Protein AF-X1GCJ0-F1 (afdb_monomer_lite)

Secondary structure (DSSP, 8-state):
-EEEE----SSS-EEEEEEEEEETTEEEEEEEEEEE---SEEEEEEE--SEEETTPPEEEEEEEEE-SSS-B--EEEETTEEE--S-SSB-SEEEEEEEEE-----TT--EEEEEEEEEE-TTS-EEEEEEEEEEEE--HHHIIIIIIHHHHHHHHHHHHHHHHHHHHHHTT-

Organism: NCBI:txid412755

Structure (mmCIF, N/CA/C/O backbone):
data_AF-X1GCJ0-F1
#
_entry.id   AF-X1GCJ0-F1
#
loop_
_atom_site.group_PDB
_atom_site.id
_atom_site.type_symbol
_atom_site.label_atom_id
_atom_site.label_alt_id
_atom_site.label_comp_id
_atom_site.label_asym_id
_atom_site.label_entity_id
_atom_site.label_seq_id
_atom_site.pdbx_PDB_ins_code
_atom_site.Cartn_x
_atom_site.Cartn_y
_atom_site.Cartn_z
_atom_site.occupancy
_atom_site.B_iso_or_equiv
_atom_site.auth_seq_id
_atom_site.auth_comp_id
_atom_site.auth_asym_id
_atom_site.auth_atom_id
_atom_site.pdbx_PDB_model_num
ATOM 1 N N . ALA A 1 1 ? -29.042 -5.110 43.322 1.00 52.12 1 ALA A N 1
ATOM 2 C CA . ALA A 1 1 ? -27.714 -5.643 42.964 1.00 52.12 1 ALA A CA 1
ATOM 3 C C . ALA A 1 1 ? -26.893 -4.489 42.422 1.00 52.12 1 ALA A C 1
ATOM 5 O O . ALA A 1 1 ? -27.455 -3.685 41.688 1.00 52.12 1 ALA A O 1
ATOM 6 N N . TYR A 1 2 ? -25.632 -4.360 42.818 1.00 52.69 2 TYR A N 1
ATOM 7 C CA . TYR A 1 2 ? -24.744 -3.319 42.302 1.00 52.69 2 TYR A CA 1
ATOM 8 C C . TYR A 1 2 ? -23.458 -3.969 41.792 1.00 52.69 2 TYR A C 1
ATOM 10 O O . TYR A 1 2 ? -22.991 -4.965 42.347 1.00 52.69 2 TYR A O 1
ATOM 18 N N . PHE A 1 3 ? -22.922 -3.426 40.703 1.00 50.19 3 PHE A N 1
ATOM 19 C CA . PHE A 1 3 ? -21.680 -3.886 40.093 1.00 50.19 3 PHE A CA 1
ATOM 20 C C . PHE A 1 3 ? -20.542 -2.997 40.586 1.00 50.19 3 PHE A C 1
ATOM 22 O O . PHE A 1 3 ? -20.659 -1.774 40.544 1.00 50.19 3 PHE A O 1
ATOM 29 N N . ILE A 1 4 ? -19.460 -3.605 41.070 1.00 54.47 4 ILE A N 1
ATOM 30 C CA . ILE A 1 4 ? -18.221 -2.886 41.376 1.00 54.47 4 ILE A CA 1
ATOM 31 C C . ILE A 1 4 ? -17.241 -3.203 40.250 1.00 54.47 4 ILE A C 1
ATOM 33 O O . ILE A 1 4 ? -16.873 -4.363 40.052 1.00 54.47 4 ILE A O 1
ATOM 37 N N . LEU A 1 5 ? -16.846 -2.165 39.515 1.00 48.81 5 LEU A N 1
ATOM 38 C CA . LEU A 1 5 ? -15.815 -2.234 38.487 1.00 48.81 5 LEU A CA 1
ATOM 39 C C . LEU A 1 5 ? -14.470 -1.927 39.147 1.00 48.81 5 LEU A C 1
ATOM 41 O O . LEU A 1 5 ? -14.244 -0.800 39.581 1.00 48.81 5 LEU A O 1
ATOM 45 N N . ASN A 1 6 ? -13.593 -2.925 39.231 1.00 51.31 6 ASN A N 1
ATOM 46 C CA . ASN A 1 6 ? -12.203 -2.706 39.612 1.00 51.31 6 ASN A CA 1
ATOM 47 C C . ASN A 1 6 ? -11.365 -2.674 38.334 1.00 51.31 6 ASN A C 1
ATOM 49 O O . ASN A 1 6 ? -11.149 -3.704 37.701 1.00 51.31 6 ASN A O 1
ATOM 53 N N . TYR A 1 7 ? -10.917 -1.479 37.953 1.00 48.81 7 TYR A N 1
ATOM 54 C CA . TYR A 1 7 ? -9.927 -1.295 36.896 1.00 48.81 7 TYR A CA 1
ATOM 55 C C . TYR A 1 7 ? -8.562 -1.717 37.432 1.00 48.81 7 TYR A C 1
ATOM 57 O O . TYR A 1 7 ? -8.023 -1.048 38.311 1.00 48.81 7 TYR A O 1
ATOM 65 N N . SER A 1 8 ? -8.013 -2.822 36.932 1.00 46.72 8 SER A N 1
ATOM 66 C CA . SER A 1 8 ? -6.676 -3.266 37.337 1.00 46.72 8 SER A CA 1
ATOM 67 C C . SER A 1 8 ? -5.709 -3.515 36.189 1.00 46.72 8 SER A C 1
ATOM 69 O O . SER A 1 8 ? -4.551 -3.786 36.477 1.00 46.72 8 SER A O 1
ATOM 71 N N . ASP A 1 9 ? -6.123 -3.420 34.922 1.00 45.72 9 ASP A N 1
ATOM 72 C CA . ASP A 1 9 ? -5.204 -3.732 33.829 1.00 45.72 9 ASP A CA 1
ATOM 73 C C . ASP A 1 9 ? -5.617 -3.079 32.500 1.00 45.72 9 ASP A C 1
ATOM 75 O O . ASP A 1 9 ? -6.732 -3.276 32.018 1.00 45.72 9 ASP A O 1
ATOM 79 N N . THR A 1 10 ? -4.733 -2.258 31.933 1.00 52.53 10 THR A N 1
ATOM 80 C CA . THR A 1 10 ? -4.907 -1.607 30.623 1.00 52.53 10 THR A CA 1
ATOM 81 C C . THR A 1 10 ? -4.244 -2.382 29.487 1.00 52.53 10 THR A C 1
ATOM 83 O O . THR A 1 10 ? -4.463 -2.038 28.331 1.00 52.53 10 THR A O 1
ATOM 86 N N . GLU A 1 11 ? -3.444 -3.411 29.778 1.00 55.12 11 GLU A N 1
ATOM 87 C CA . GLU A 1 11 ? -2.670 -4.122 28.750 1.00 55.12 11 GLU A CA 1
ATOM 88 C C . GLU A 1 11 ? -3.422 -5.326 28.176 1.00 55.12 11 GLU A C 1
ATOM 90 O O . GLU A 1 11 ? -3.358 -5.599 26.977 1.00 55.12 11 GLU A O 1
ATOM 95 N N . THR A 1 12 ? -4.191 -6.032 29.004 1.00 56.97 12 THR A N 1
ATOM 96 C CA . THR A 1 12 ? -4.821 -7.302 28.609 1.00 56.97 12 THR A CA 1
ATOM 97 C C . THR A 1 12 ? -6.212 -7.157 27.992 1.00 56.97 12 THR A C 1
ATOM 99 O O . THR A 1 12 ? -6.818 -8.169 27.653 1.00 56.97 12 THR A O 1
ATOM 102 N N . HIS A 1 13 ? -6.732 -5.929 27.847 1.00 63.62 13 HIS A N 1
ATOM 103 C CA . HIS A 1 13 ? -8.114 -5.641 27.418 1.00 63.62 13 HIS A CA 1
ATOM 104 C C . HIS A 1 13 ? -9.180 -6.433 28.201 1.00 63.62 13 HIS A C 1
ATOM 106 O O . HIS A 1 13 ? -10.318 -6.540 27.763 1.00 63.62 13 HIS A O 1
ATOM 112 N N . ASN A 1 14 ? -8.841 -6.972 29.374 1.00 64.62 14 ASN A N 1
ATOM 113 C CA . ASN A 1 14 ? -9.707 -7.834 30.162 1.00 64.62 14 ASN A CA 1
ATOM 114 C C . ASN A 1 14 ? -10.065 -7.138 31.471 1.00 64.62 14 ASN A C 1
ATOM 116 O O . ASN A 1 14 ? -9.207 -6.840 32.299 1.00 64.62 14 ASN A O 1
ATOM 120 N N . ILE A 1 15 ? -11.357 -6.905 31.683 1.00 69.81 15 ILE A N 1
ATOM 121 C CA . ILE A 1 15 ? -11.888 -6.360 32.929 1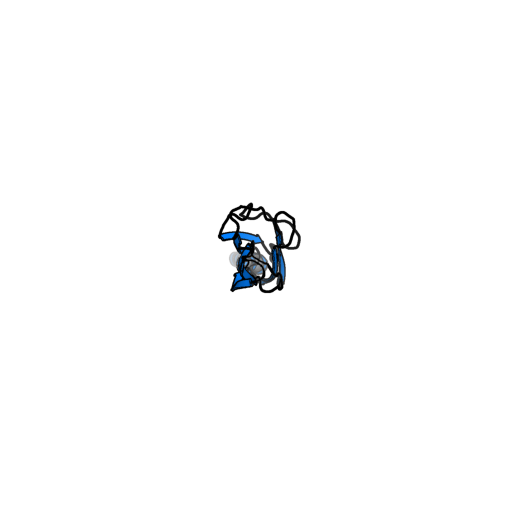.00 69.81 15 ILE A CA 1
ATOM 122 C C . ILE A 1 15 ? -12.397 -7.514 33.780 1.00 69.81 15 ILE A C 1
ATOM 124 O O . ILE A 1 15 ? -13.306 -8.240 33.378 1.00 69.81 15 ILE A O 1
ATOM 128 N N . ASN A 1 16 ? -11.877 -7.642 34.997 1.00 72.06 16 ASN A N 1
ATOM 129 C CA . ASN A 1 16 ? -12.452 -8.553 35.977 1.00 72.06 16 ASN A CA 1
ATOM 130 C C . ASN A 1 16 ? -13.613 -7.865 36.710 1.00 72.06 16 ASN A C 1
ATOM 132 O O . ASN A 1 16 ? -13.421 -6.950 37.518 1.00 72.06 16 ASN A O 1
ATOM 136 N N . VAL A 1 17 ? -14.839 -8.298 36.429 1.00 75.56 17 VAL A N 1
ATOM 137 C CA . VAL A 1 17 ? -16.052 -7.753 37.040 1.00 75.56 17 VAL A CA 1
ATOM 138 C C . VAL A 1 17 ? -16.460 -8.631 38.213 1.00 75.56 17 VAL A C 1
ATOM 140 O O . VAL A 1 17 ? -16.730 -9.823 38.066 1.00 75.56 17 VAL A O 1
ATOM 143 N N . THR A 1 18 ? -16.557 -8.024 39.397 1.00 79.50 18 THR A N 1
ATOM 144 C CA . THR A 1 18 ? -17.082 -8.707 40.584 1.00 79.50 18 THR A CA 1
ATOM 145 C C . THR A 1 18 ? -18.543 -8.324 40.798 1.00 79.50 18 THR A C 1
ATOM 147 O O . THR A 1 18 ? -18.862 -7.207 41.209 1.00 79.50 18 THR A O 1
ATOM 150 N N . MET A 1 19 ? -19.447 -9.272 40.569 1.00 78.75 19 MET A N 1
ATOM 151 C CA . MET A 1 19 ? -20.860 -9.134 40.906 1.00 78.75 19 MET A CA 1
ATOM 152 C C . MET A 1 19 ? -21.088 -9.542 42.358 1.00 78.75 19 MET A C 1
ATOM 154 O O . MET A 1 19 ? -20.788 -10.675 42.741 1.00 78.75 19 MET A O 1
ATOM 158 N N . LYS A 1 20 ? -21.652 -8.627 43.153 1.00 83.69 20 LYS A N 1
ATOM 159 C CA . LYS A 1 20 ? -22.036 -8.877 44.546 1.00 83.69 20 LYS A CA 1
ATOM 160 C C . LYS A 1 20 ? -23.540 -8.688 44.730 1.00 83.69 20 LYS A C 1
ATOM 162 O O . LYS A 1 20 ? -24.106 -7.670 44.330 1.00 83.69 20 LYS A O 1
ATOM 167 N N . ILE A 1 21 ? -24.191 -9.665 45.356 1.00 80.56 21 ILE A N 1
ATOM 168 C CA . ILE A 1 21 ? -25.574 -9.541 45.831 1.00 80.56 21 ILE A CA 1
ATOM 169 C C . ILE A 1 21 ? -25.521 -9.525 47.352 1.00 80.56 21 ILE A C 1
ATOM 171 O O . ILE A 1 21 ? -25.137 -10.515 47.973 1.00 80.56 21 ILE A O 1
ATOM 175 N N . SER A 1 22 ? -25.893 -8.396 47.945 1.00 84.12 22 SER A N 1
ATOM 176 C CA . SER A 1 22 ? -25.896 -8.185 49.390 1.00 84.12 22 SER A CA 1
ATOM 177 C C . SER A 1 22 ? -27.275 -7.756 49.887 1.00 84.12 22 SER A C 1
ATOM 179 O O . SER A 1 22 ? -28.070 -7.165 49.149 1.00 84.12 22 SER A O 1
ATOM 181 N N . LYS A 1 23 ? -27.566 -8.075 51.150 1.00 82.06 23 LYS A N 1
ATOM 182 C CA . LYS A 1 23 ? -28.702 -7.539 51.913 1.00 82.06 23 LYS A CA 1
ATOM 183 C C . LYS A 1 23 ? -28.164 -7.113 53.280 1.00 82.06 23 LYS A C 1
ATOM 185 O O . LYS A 1 23 ? -27.715 -7.955 54.057 1.00 82.06 23 LYS A O 1
ATOM 190 N N . GLY A 1 24 ? -28.165 -5.806 53.546 1.00 83.31 24 GLY A N 1
ATOM 191 C CA . GLY A 1 24 ? -27.436 -5.228 54.682 1.00 83.31 24 GLY A CA 1
ATOM 192 C C . GLY A 1 24 ? -25.923 -5.413 54.520 1.00 83.31 24 GLY A C 1
ATOM 193 O O . GLY A 1 24 ? -25.398 -5.220 53.427 1.00 83.31 24 GLY A O 1
ATOM 194 N N . GLU A 1 25 ? -25.241 -5.839 55.583 1.00 81.69 25 GLU A N 1
ATOM 195 C CA . GLU A 1 25 ? -23.793 -6.121 55.578 1.00 81.69 25 GLU A CA 1
ATOM 196 C C . GLU A 1 25 ? -23.442 -7.533 55.079 1.00 81.69 25 GLU A C 1
ATOM 198 O O . GLU A 1 25 ? -22.278 -7.859 54.849 1.00 81.69 25 GLU A O 1
ATOM 203 N N . THR A 1 26 ? -24.448 -8.389 54.883 1.00 77.56 26 THR A N 1
ATOM 204 C CA . THR A 1 26 ? -24.236 -9.777 54.460 1.00 77.56 26 THR A CA 1
ATOM 205 C C . THR A 1 26 ? -24.226 -9.909 52.938 1.00 77.56 26 THR A C 1
ATOM 207 O O . THR A 1 26 ? -25.178 -9.524 52.253 1.00 77.56 26 THR A O 1
ATOM 210 N N . ASN A 1 27 ? -23.136 -10.474 52.408 1.00 79.38 27 ASN A N 1
ATOM 211 C CA . ASN A 1 27 ? -22.987 -10.827 50.996 1.00 79.38 27 ASN A CA 1
ATOM 212 C C . ASN A 1 27 ? -23.526 -12.247 50.773 1.00 79.38 27 ASN A C 1
ATOM 214 O O . ASN A 1 27 ? -22.977 -13.206 51.305 1.00 79.38 27 ASN A O 1
ATOM 218 N N . PHE A 1 28 ? -24.582 -12.384 49.975 1.00 80.00 28 PHE A N 1
ATOM 219 C CA . PHE A 1 28 ? -25.224 -13.665 49.650 1.00 80.00 28 PHE A CA 1
ATOM 220 C C . PHE A 1 28 ? -24.623 -14.320 48.410 1.00 80.00 28 PHE A C 1
ATOM 222 O O . PHE A 1 28 ? -24.720 -15.530 48.231 1.00 80.00 28 PHE A O 1
ATOM 229 N N . TYR A 1 29 ? -24.026 -13.517 47.533 1.00 80.50 29 TYR A N 1
ATOM 230 C CA . TYR A 1 29 ? -23.457 -14.000 46.289 1.00 80.50 29 TYR A CA 1
ATOM 231 C C . TYR A 1 29 ? -22.287 -13.127 45.866 1.00 80.50 29 TYR A C 1
ATOM 233 O O . TYR A 1 29 ? -22.408 -11.900 45.848 1.00 80.50 29 TYR A O 1
ATOM 241 N N . ILE A 1 30 ? -21.175 -13.764 45.507 1.00 84.75 30 ILE A N 1
ATOM 242 C CA . ILE A 1 30 ? -20.012 -13.122 44.898 1.00 84.75 30 ILE A CA 1
ATOM 243 C C . ILE A 1 30 ? -19.623 -13.973 43.695 1.00 84.75 30 ILE A C 1
ATOM 245 O O . ILE A 1 30 ? -19.313 -15.153 43.847 1.00 84.75 30 ILE A O 1
ATOM 249 N N . LYS A 1 31 ? -19.642 -13.382 42.501 1.00 82.12 31 LYS A N 1
ATOM 250 C CA . LYS A 1 31 ? -19.139 -14.016 41.280 1.00 82.12 31 LYS A CA 1
ATOM 251 C C . LYS A 1 31 ? -18.181 -13.075 40.584 1.00 82.12 31 LYS A C 1
ATOM 253 O O . LYS A 1 31 ? -18.472 -11.890 40.453 1.00 82.12 31 LYS A O 1
ATOM 258 N N . GLN A 1 32 ? -17.070 -13.627 40.127 1.00 81.06 32 GLN A N 1
ATOM 259 C CA . GLN A 1 32 ? -16.118 -12.943 39.268 1.00 81.06 32 GLN A CA 1
ATOM 260 C C . GLN A 1 32 ? -16.251 -13.493 37.855 1.00 81.06 32 GLN A C 1
ATOM 262 O O . GLN A 1 32 ? -16.438 -14.698 37.669 1.00 81.06 32 GLN A O 1
ATOM 267 N N . PHE A 1 33 ? -16.212 -12.610 36.871 1.00 79.94 33 PHE A N 1
ATOM 268 C CA . PHE A 1 33 ? -16.143 -12.979 35.466 1.00 79.94 33 PHE A CA 1
ATOM 269 C C . PHE A 1 33 ? -15.312 -11.944 34.718 1.00 79.94 33 PHE A C 1
ATOM 271 O O . PHE A 1 33 ? -15.310 -10.765 35.069 1.00 79.94 33 PHE A O 1
ATOM 278 N N . ASN A 1 34 ? -14.617 -12.405 33.684 1.00 75.81 34 ASN A N 1
ATOM 279 C CA . ASN A 1 34 ? -13.827 -11.540 32.826 1.00 75.81 34 ASN A CA 1
ATOM 280 C C . ASN A 1 34 ? -14.697 -11.034 31.677 1.00 75.81 34 ASN A C 1
ATOM 282 O O . ASN A 1 34 ? -15.472 -11.794 31.096 1.00 75.81 34 ASN A O 1
ATOM 286 N N . VAL A 1 35 ? -14.568 -9.750 31.377 1.00 74.06 35 VAL A N 1
ATOM 287 C CA . VAL A 1 35 ? -15.176 -9.087 30.227 1.00 74.06 35 VAL A CA 1
ATOM 288 C C . VAL A 1 35 ? -14.044 -8.598 29.340 1.00 74.06 35 VAL A C 1
ATOM 290 O O . VAL A 1 35 ? -13.198 -7.836 29.800 1.00 74.06 35 VAL A O 1
ATOM 293 N N . GLU A 1 36 ? -14.035 -9.032 28.088 1.00 72.44 36 GLU A N 1
ATOM 294 C CA . GLU A 1 36 ? -13.081 -8.566 27.086 1.00 72.44 36 GLU A CA 1
ATOM 295 C C . GLU A 1 36 ? -13.575 -7.245 26.476 1.00 72.44 36 GLU A C 1
ATOM 297 O O . GLU A 1 36 ? -14.735 -7.120 26.071 1.00 72.44 36 GLU A O 1
ATOM 302 N N . ILE A 1 37 ? -12.710 -6.234 26.448 1.00 71.31 37 ILE A N 1
ATOM 303 C CA . ILE A 1 37 ? -12.960 -4.949 25.803 1.00 71.31 37 ILE A CA 1
ATOM 304 C C . ILE A 1 37 ? -12.602 -5.097 24.327 1.00 71.31 37 ILE A C 1
ATOM 306 O O . ILE A 1 37 ? -11.427 -5.157 23.969 1.00 71.31 37 ILE A O 1
ATOM 310 N N . MET A 1 38 ? -13.612 -5.084 23.459 1.00 74.31 38 MET A N 1
ATOM 311 C CA . MET A 1 38 ? -13.379 -5.036 22.018 1.00 74.31 38 MET A CA 1
ATOM 312 C C . MET A 1 38 ? -12.768 -3.691 21.621 1.00 74.31 38 MET A C 1
ATOM 314 O O . MET A 1 38 ? -13.316 -2.627 21.928 1.00 74.31 38 MET A O 1
ATOM 318 N N . GLN A 1 39 ? -11.639 -3.734 20.913 1.00 80.31 39 GLN A N 1
ATOM 319 C CA . GLN A 1 39 ? -11.039 -2.532 20.347 1.00 80.31 39 GLN A CA 1
ATOM 320 C C . GLN A 1 39 ? -11.968 -1.916 19.302 1.00 80.31 39 GLN A C 1
ATOM 322 O O . GLN A 1 39 ? -12.645 -2.613 18.547 1.00 80.31 39 GLN A O 1
ATOM 327 N N . LYS A 1 40 ? -11.964 -0.583 19.241 1.00 87.31 40 LYS A N 1
ATOM 328 C CA . LYS A 1 40 ? -12.734 0.195 18.265 1.00 87.31 40 LYS A CA 1
ATOM 329 C C . LYS A 1 40 ? -12.422 -0.216 16.824 1.00 87.31 40 LYS A C 1
ATOM 331 O O . LYS A 1 40 ? -13.339 -0.434 16.035 1.00 87.31 40 LYS A O 1
ATOM 336 N N . TYR A 1 41 ? -11.133 -0.327 16.522 1.00 89.88 41 TYR A N 1
ATOM 337 C CA . TYR A 1 41 ? -10.618 -0.755 15.233 1.00 89.88 41 TYR A CA 1
ATOM 338 C C . TYR A 1 41 ? -9.725 -1.968 15.430 1.00 89.88 41 TYR A C 1
ATOM 340 O O . TYR A 1 41 ? -8.835 -1.940 16.273 1.00 89.88 41 TYR A O 1
ATOM 348 N N . GLU A 1 42 ? -9.947 -3.000 14.633 1.00 90.31 42 GLU A N 1
ATOM 349 C CA . GLU A 1 42 ? -9.165 -4.228 14.656 1.00 90.31 42 GLU A CA 1
ATOM 350 C C . GLU A 1 42 ? -8.563 -4.465 13.275 1.00 90.31 42 GLU A C 1
ATOM 352 O O . GLU A 1 42 ? -9.266 -4.474 12.265 1.00 90.31 42 GLU A O 1
ATOM 357 N N . ILE A 1 43 ? -7.246 -4.630 13.206 1.00 92.00 43 ILE A N 1
ATOM 358 C CA . ILE A 1 43 ? -6.562 -4.810 11.929 1.00 92.00 43 ILE A CA 1
ATOM 359 C C . ILE A 1 43 ? -6.508 -6.295 11.609 1.00 92.00 43 ILE A C 1
ATOM 361 O O . ILE A 1 43 ? -5.847 -7.060 12.304 1.00 92.00 43 ILE A O 1
ATOM 365 N N . LEU A 1 44 ? -7.179 -6.683 10.528 1.00 92.38 44 LEU A N 1
ATOM 366 C CA . LEU A 1 44 ? -7.277 -8.077 10.108 1.00 92.38 44 LEU A CA 1
ATOM 367 C C . LEU A 1 44 ? -6.087 -8.489 9.241 1.00 92.38 44 LEU A C 1
ATOM 369 O O . LEU A 1 44 ? -5.555 -9.587 9.384 1.00 92.38 44 LEU A O 1
ATOM 373 N N . SER A 1 45 ? -5.671 -7.626 8.313 1.00 93.56 45 SER A N 1
ATOM 374 C CA . SER A 1 45 ? -4.522 -7.895 7.450 1.00 93.56 45 SER A CA 1
ATOM 375 C C . SER A 1 45 ? -3.945 -6.624 6.851 1.00 93.56 45 SER A C 1
ATOM 377 O O . SER A 1 45 ? -4.662 -5.660 6.591 1.00 93.56 45 SER A O 1
ATOM 379 N N . VAL A 1 46 ? -2.643 -6.644 6.589 1.00 94.94 46 VAL A N 1
ATOM 380 C CA . VAL A 1 46 ? -1.941 -5.590 5.862 1.00 94.94 46 VAL A CA 1
ATOM 381 C C . VAL A 1 46 ? -0.969 -6.238 4.883 1.00 94.94 46 VAL A C 1
ATOM 383 O O . VAL A 1 46 ? -0.332 -7.239 5.210 1.00 94.94 46 VAL A O 1
ATOM 386 N N . SER A 1 47 ? -0.875 -5.702 3.672 1.00 94.69 47 SER A N 1
ATOM 387 C CA . SER A 1 47 ? 0.056 -6.197 2.663 1.00 94.69 47 SER A CA 1
ATOM 388 C C . SER A 1 47 ? 0.567 -5.077 1.773 1.00 94.69 47 SER A C 1
ATOM 390 O O . SER A 1 47 ? -0.201 -4.213 1.340 1.00 94.69 47 SER A O 1
ATOM 392 N N . PHE A 1 48 ? 1.849 -5.158 1.447 1.00 95.81 48 PHE A N 1
ATOM 393 C CA . PHE A 1 48 ? 2.528 -4.316 0.475 1.00 95.81 48 PHE A CA 1
ATOM 394 C C . PHE A 1 48 ? 3.631 -5.157 -0.190 1.00 95.81 48 PHE A C 1
ATOM 396 O O . PHE A 1 48 ? 4.247 -5.966 0.508 1.00 95.81 48 PHE A O 1
ATOM 403 N N . PRO A 1 49 ? 3.856 -5.051 -1.511 1.00 94.06 49 PRO A N 1
ATOM 404 C CA . PRO A 1 49 ? 4.845 -5.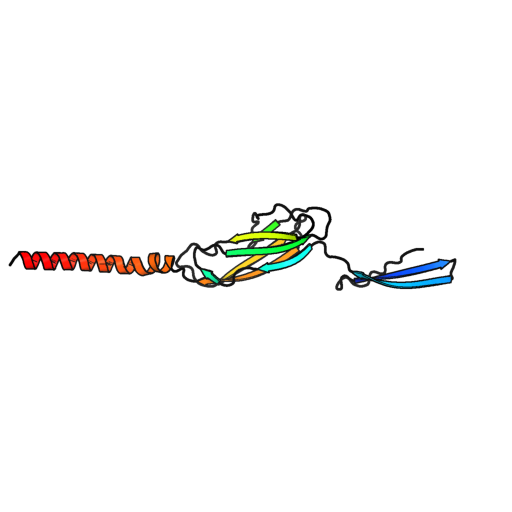880 -2.193 1.00 94.06 49 PRO A CA 1
ATOM 405 C C . PRO A 1 49 ? 6.273 -5.533 -1.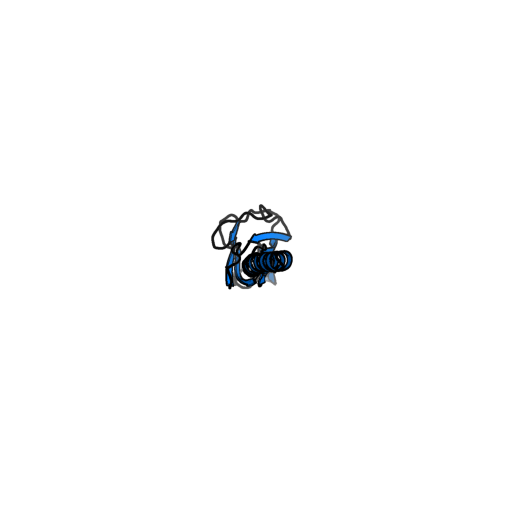758 1.00 94.06 49 PRO A C 1
ATOM 407 O O . PRO A 1 49 ? 6.616 -4.364 -1.623 1.00 94.06 49 PRO A O 1
ATOM 410 N N . GLU A 1 50 ? 7.119 -6.551 -1.601 1.00 93.50 50 GLU A N 1
ATOM 411 C CA . GLU A 1 50 ? 8.547 -6.384 -1.284 1.00 93.50 50 GLU A CA 1
ATOM 412 C C . GLU A 1 50 ? 9.394 -6.062 -2.523 1.00 93.50 50 GLU A C 1
ATOM 414 O O . GLU A 1 50 ? 10.463 -5.468 -2.410 1.00 93.50 50 GLU A O 1
ATOM 419 N N . ILE A 1 51 ? 8.921 -6.450 -3.710 1.00 92.81 51 ILE A N 1
ATOM 420 C CA . ILE A 1 51 ? 9.619 -6.282 -4.987 1.00 92.81 51 ILE A CA 1
ATOM 421 C C . ILE A 1 51 ? 8.645 -5.679 -5.993 1.00 92.81 51 ILE A C 1
ATOM 423 O O . ILE A 1 51 ? 7.518 -6.162 -6.135 1.00 92.81 51 ILE A O 1
ATOM 427 N N . VAL A 1 52 ? 9.068 -4.620 -6.683 1.00 93.75 52 VAL A N 1
ATOM 428 C CA . VAL A 1 52 ? 8.260 -3.933 -7.698 1.00 93.75 52 VAL A CA 1
ATOM 429 C C . VAL A 1 52 ? 9.139 -3.566 -8.887 1.00 93.75 52 VAL A C 1
ATOM 431 O O . VAL A 1 52 ? 10.231 -3.019 -8.725 1.00 93.75 52 VAL A O 1
ATOM 434 N N . GLU A 1 53 ? 8.661 -3.846 -10.099 1.00 91.31 53 GLU A N 1
ATOM 435 C CA . GLU A 1 53 ? 9.349 -3.386 -11.302 1.00 91.31 53 GLU A CA 1
ATOM 436 C C . GLU A 1 53 ? 9.228 -1.864 -11.454 1.00 91.31 53 GLU A C 1
ATOM 438 O O . GLU A 1 53 ? 8.200 -1.253 -11.152 1.00 91.31 53 GLU A O 1
ATOM 443 N N . GLN A 1 54 ? 10.272 -1.237 -11.984 1.00 89.94 54 GLN A N 1
ATOM 444 C CA . GLN A 1 54 ? 10.255 0.186 -12.318 1.00 89.94 54 GLN A CA 1
ATOM 445 C C . GLN A 1 54 ? 9.050 0.568 -13.190 1.00 89.94 54 GLN A C 1
ATOM 447 O O . GLN A 1 54 ? 8.741 -0.097 -14.178 1.00 89.94 54 GLN A O 1
ATOM 452 N N . GLY A 1 55 ? 8.417 1.695 -12.865 1.00 85.44 55 GLY A N 1
ATOM 453 C CA . GLY A 1 55 ? 7.264 2.217 -13.598 1.00 85.44 55 GLY A CA 1
ATOM 454 C C . GLY A 1 55 ? 5.942 1.492 -13.329 1.00 85.44 55 GLY A C 1
ATOM 455 O O . GLY A 1 55 ? 4.920 1.927 -13.857 1.00 85.44 55 GLY A O 1
ATOM 456 N N . ILE A 1 56 ? 5.929 0.439 -12.505 1.00 90.50 56 ILE A N 1
ATOM 457 C CA . ILE A 1 56 ? 4.709 -0.265 -12.094 1.00 90.50 56 ILE A CA 1
ATOM 458 C C . ILE A 1 56 ? 4.220 0.270 -10.742 1.00 90.50 56 ILE A C 1
ATOM 460 O O . ILE A 1 56 ? 5.008 0.615 -9.859 1.00 90.50 56 ILE A O 1
ATOM 464 N N . ALA A 1 57 ? 2.898 0.361 -10.587 1.00 92.38 57 ALA A N 1
ATOM 465 C CA . ALA A 1 57 ? 2.268 0.745 -9.331 1.00 92.38 57 ALA A CA 1
ATOM 466 C C . ALA A 1 57 ? 2.314 -0.404 -8.308 1.00 92.38 57 ALA A C 1
ATOM 468 O O . ALA A 1 57 ? 1.912 -1.533 -8.588 1.00 92.38 57 ALA A O 1
ATOM 469 N N . ALA A 1 58 ? 2.772 -0.092 -7.100 1.00 94.00 58 ALA A N 1
ATOM 470 C CA . ALA A 1 58 ? 2.714 -0.939 -5.921 1.00 94.00 58 ALA A CA 1
ATOM 471 C C . ALA A 1 58 ? 1.406 -0.678 -5.167 1.00 94.00 58 ALA A C 1
ATOM 473 O O . ALA A 1 58 ? 1.070 0.476 -4.891 1.00 94.00 58 ALA A O 1
ATOM 474 N N . GLN A 1 59 ? 0.685 -1.735 -4.798 1.00 94.81 59 GLN A N 1
ATOM 475 C CA . GLN A 1 59 ? -0.575 -1.609 -4.067 1.00 94.81 59 GLN A CA 1
ATOM 476 C C . GLN A 1 59 ? -0.381 -1.898 -2.580 1.00 94.81 59 GLN A C 1
ATOM 478 O O . GLN A 1 59 ? 0.036 -2.989 -2.192 1.00 94.81 59 GLN A O 1
ATOM 483 N N . PHE A 1 60 ? -0.731 -0.924 -1.748 1.00 95.62 60 PHE A N 1
ATOM 484 C CA . PHE A 1 60 ? -0.940 -1.094 -0.318 1.00 95.62 60 PHE A CA 1
ATOM 485 C C . PHE A 1 60 ? -2.385 -1.504 -0.068 1.00 95.62 60 PHE A C 1
ATOM 487 O O . PHE A 1 60 ? -3.313 -0.812 -0.489 1.00 95.62 60 PHE A O 1
ATOM 494 N N . ILE A 1 61 ? -2.574 -2.632 0.614 1.00 95.94 61 ILE A N 1
ATOM 495 C CA . ILE A 1 61 ? -3.893 -3.169 0.951 1.00 95.94 61 ILE A CA 1
ATOM 496 C C . ILE A 1 61 ? -3.953 -3.361 2.464 1.00 95.94 61 ILE A C 1
ATOM 498 O O . ILE A 1 61 ? -3.152 -4.099 3.034 1.00 95.94 61 ILE A O 1
ATOM 502 N N . LEU A 1 62 ? -4.930 -2.723 3.101 1.00 95.56 62 LEU A N 1
ATOM 503 C CA . LEU A 1 62 ? -5.214 -2.854 4.528 1.00 95.56 62 LEU A CA 1
ATOM 504 C C . LEU A 1 62 ? -6.670 -3.280 4.706 1.00 95.56 62 LEU A C 1
ATOM 506 O O . LEU A 1 62 ? -7.584 -2.615 4.215 1.00 95.56 62 LEU A O 1
ATOM 510 N N . THR A 1 63 ? -6.880 -4.375 5.427 1.00 95.44 63 THR A N 1
ATOM 511 C CA . THR A 1 63 ? -8.203 -4.842 5.840 1.00 95.44 63 THR A CA 1
ATOM 512 C C . THR A 1 63 ? -8.360 -4.587 7.329 1.00 95.44 63 THR A C 1
ATOM 514 O O . THR A 1 63 ? -7.584 -5.093 8.140 1.00 95.44 63 THR A O 1
ATOM 517 N N . ILE A 1 64 ? -9.365 -3.798 7.687 1.00 94.56 64 ILE A N 1
ATOM 518 C CA . ILE A 1 64 ? -9.611 -3.345 9.054 1.00 94.56 64 ILE A CA 1
ATOM 519 C C . ILE A 1 64 ? -11.091 -3.487 9.387 1.00 94.56 64 ILE A C 1
ATOM 521 O O . ILE A 1 64 ? -11.960 -3.197 8.564 1.00 94.56 64 ILE A O 1
ATOM 525 N N . GLN A 1 65 ? -11.384 -3.943 10.592 1.00 94.06 65 GLN A N 1
ATOM 526 C CA . GLN A 1 65 ? -12.726 -4.084 11.118 1.00 94.06 65 GLN A CA 1
ATOM 527 C C . GLN A 1 65 ? -13.034 -2.927 12.066 1.00 94.06 65 GLN A C 1
ATOM 529 O O . GLN A 1 65 ? -12.310 -2.672 13.024 1.00 94.06 65 GLN A O 1
ATOM 534 N N . ASN A 1 66 ? -14.124 -2.221 11.788 1.00 93.94 66 ASN A N 1
ATOM 535 C CA . ASN A 1 66 ? -14.721 -1.268 12.707 1.00 93.94 66 ASN A CA 1
ATOM 536 C C . ASN A 1 66 ? -15.771 -2.006 13.542 1.00 93.94 66 ASN A C 1
ATOM 538 O O . ASN A 1 66 ? -16.813 -2.410 13.020 1.00 93.94 66 ASN A O 1
ATOM 542 N N . ASN A 1 67 ? -15.490 -2.173 14.832 1.00 91.38 67 ASN A N 1
ATOM 543 C CA . ASN A 1 67 ? -16.374 -2.860 1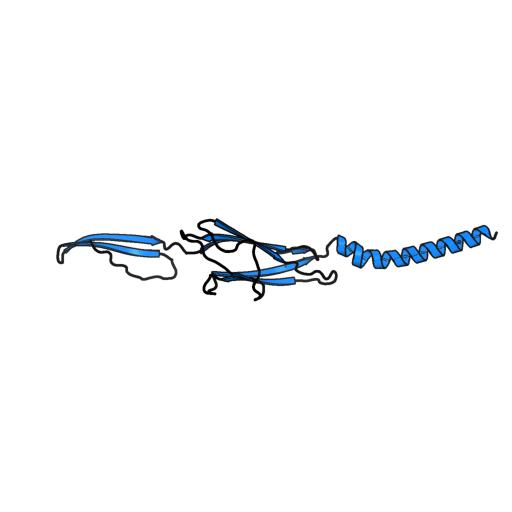5.776 1.00 91.38 67 ASN A CA 1
ATOM 544 C C . ASN A 1 67 ? -17.496 -1.954 16.314 1.00 91.38 67 ASN A C 1
ATOM 546 O O . ASN A 1 67 ? -18.253 -2.362 17.191 1.00 91.38 67 ASN A O 1
ATOM 550 N N . GLN A 1 68 ? -17.600 -0.719 15.820 1.00 90.00 68 GLN A N 1
ATOM 551 C CA . GLN A 1 68 ? -18.647 0.219 16.201 1.00 90.00 68 GLN A CA 1
ATOM 552 C C . GLN A 1 68 ? -19.823 0.198 15.227 1.00 90.00 68 GLN A C 1
ATOM 554 O O . GLN A 1 68 ? -19.665 -0.007 14.027 1.00 90.00 68 GLN A O 1
ATOM 559 N N . ASP A 1 69 ? -20.997 0.570 15.734 1.00 90.62 69 ASP A N 1
ATOM 560 C CA . ASP A 1 69 ? -22.220 0.717 14.933 1.00 90.62 69 ASP A CA 1
ATOM 561 C C . ASP A 1 69 ? -22.258 2.006 14.093 1.00 90.62 69 ASP A C 1
ATOM 563 O O . ASP A 1 69 ? -23.235 2.280 13.395 1.00 90.62 69 ASP A O 1
ATOM 567 N N . LYS A 1 70 ? -21.217 2.844 14.176 1.00 91.69 70 LYS A N 1
ATOM 568 C CA . LYS A 1 70 ? -21.144 4.144 13.503 1.00 91.69 70 LYS A CA 1
ATOM 569 C C . LYS A 1 70 ? -19.970 4.195 12.546 1.00 91.69 70 LYS A C 1
ATOM 571 O O . LYS A 1 70 ? -18.924 3.601 12.793 1.00 91.69 70 LYS A O 1
ATOM 576 N N . SER A 1 71 ? -20.155 4.958 11.473 1.00 91.62 71 SER A N 1
ATOM 577 C CA . SER A 1 71 ? -19.059 5.271 10.571 1.00 91.62 71 SER A CA 1
ATOM 578 C C . SER A 1 71 ? -18.243 6.451 11.079 1.00 91.62 71 SER A C 1
ATOM 580 O O . SER A 1 71 ? -18.802 7.421 11.595 1.00 91.62 71 SER A O 1
ATOM 582 N N . GLU A 1 72 ? -16.931 6.379 10.892 1.00 90.88 72 GLU A N 1
ATOM 583 C CA . GLU A 1 72 ? -16.010 7.465 11.201 1.00 90.88 72 GLU A CA 1
ATOM 584 C C . GLU A 1 72 ? -15.041 7.714 10.051 1.00 90.88 72 GLU A C 1
ATOM 586 O O . GLU A 1 72 ? -14.612 6.791 9.360 1.00 90.88 72 GLU A O 1
ATOM 591 N N . SER A 1 73 ? -14.678 8.978 9.852 1.00 92.31 73 SER A N 1
ATOM 592 C CA . SER A 1 73 ? -13.651 9.360 8.890 1.00 92.31 73 SER A CA 1
ATOM 593 C C . SER A 1 73 ? -12.266 8.942 9.375 1.00 92.31 73 SER A C 1
ATOM 595 O O . SER A 1 73 ? -11.970 9.022 10.567 1.00 92.31 73 SER A O 1
ATOM 597 N N . PHE A 1 74 ? -11.393 8.604 8.437 1.00 93.25 74 PHE A N 1
ATOM 598 C CA . PHE A 1 74 ? -9.981 8.360 8.697 1.00 93.25 74 PHE A CA 1
ATOM 599 C C . PHE A 1 74 ? -9.130 9.139 7.700 1.00 93.25 74 PHE A C 1
ATOM 601 O O . PHE A 1 74 ? -9.628 9.640 6.689 1.00 93.25 74 PHE A O 1
ATOM 608 N N . THR A 1 75 ? -7.837 9.235 7.981 1.00 94.31 75 THR A N 1
ATOM 609 C CA . THR A 1 75 ? -6.856 9.748 7.025 1.00 94.31 75 THR A CA 1
ATOM 610 C C . THR A 1 75 ? -5.686 8.777 6.924 1.00 94.31 75 THR A C 1
ATOM 612 O O . THR A 1 75 ? -5.170 8.318 7.942 1.00 94.31 75 THR A O 1
ATOM 615 N N . LEU A 1 76 ? -5.270 8.464 5.696 1.00 94.88 76 LEU A N 1
ATOM 616 C CA . LEU A 1 76 ? -4.039 7.726 5.432 1.00 94.88 76 LEU A CA 1
ATOM 617 C C . LEU A 1 76 ? -2.922 8.720 5.104 1.00 94.88 76 LEU A C 1
ATOM 619 O O . LEU A 1 76 ? -3.102 9.625 4.287 1.00 94.88 76 LEU A O 1
ATOM 623 N N . TYR A 1 77 ? -1.772 8.527 5.734 1.00 95.31 77 TYR A N 1
ATOM 624 C CA . TYR A 1 77 ? -0.539 9.238 5.443 1.00 95.31 77 TYR A CA 1
ATOM 625 C C . TYR A 1 77 ? 0.483 8.272 4.854 1.00 95.31 77 TYR A C 1
ATOM 627 O O . TYR A 1 77 ? 0.663 7.164 5.362 1.00 95.31 77 TYR A O 1
ATOM 635 N N . VAL A 1 78 ? 1.180 8.708 3.809 1.00 95.00 78 VAL A N 1
ATOM 636 C CA . VAL A 1 78 ? 2.285 7.973 3.187 1.00 95.00 78 VAL A CA 1
ATOM 637 C C . VAL A 1 78 ? 3.511 8.866 3.208 1.00 95.00 78 VAL A C 1
ATOM 639 O O . VAL A 1 78 ? 3.489 9.970 2.675 1.00 95.00 7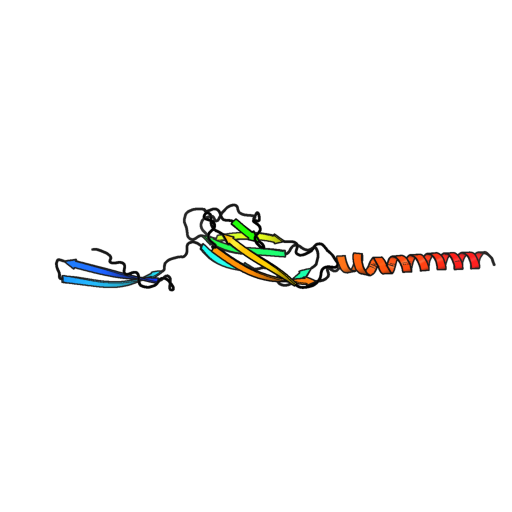8 VAL A O 1
ATOM 642 N N . ASN A 1 79 ? 4.575 8.421 3.878 1.00 93.56 79 ASN A N 1
ATOM 643 C CA . ASN A 1 79 ? 5.802 9.201 4.088 1.00 93.56 79 ASN A CA 1
ATOM 644 C C . ASN A 1 79 ? 5.554 10.603 4.686 1.00 93.56 79 ASN A C 1
ATOM 646 O O . ASN A 1 79 ? 6.307 11.538 4.433 1.00 93.56 79 ASN A O 1
ATOM 650 N N . GLY A 1 80 ? 4.505 10.740 5.503 1.00 91.38 80 GLY A N 1
ATOM 651 C CA . GLY A 1 80 ? 4.118 12.001 6.144 1.00 91.38 80 GLY A CA 1
ATOM 652 C C . GLY A 1 80 ? 3.177 12.885 5.321 1.00 91.38 80 GLY A C 1
ATOM 653 O O . GLY A 1 80 ? 2.686 13.879 5.851 1.00 91.38 80 GLY A O 1
ATOM 654 N N . GLU A 1 81 ? 2.860 12.521 4.078 1.00 93.31 81 GLU A N 1
ATOM 655 C CA . GLU A 1 81 ? 1.898 13.246 3.245 1.00 93.31 81 GLU A CA 1
ATOM 656 C C . GLU A 1 81 ? 0.515 12.601 3.301 1.00 93.31 81 GLU A C 1
ATOM 658 O O . GLU A 1 81 ? 0.383 11.378 3.254 1.00 93.31 81 GLU A O 1
ATOM 663 N N . LYS A 1 82 ? -0.530 13.428 3.399 1.00 93.25 82 LYS A N 1
ATOM 664 C CA . LYS A 1 82 ? -1.919 12.965 3.366 1.00 93.25 82 LYS A CA 1
ATOM 665 C C . LYS A 1 82 ? -2.266 12.488 1.960 1.00 93.25 82 LYS A C 1
ATOM 667 O O . LYS A 1 82 ? -2.102 13.242 1.004 1.00 93.25 82 LYS A O 1
ATOM 672 N N . VAL A 1 83 ? -2.816 11.282 1.857 1.00 92.81 83 VAL A N 1
ATOM 673 C CA . VAL A 1 83 ? -3.248 10.704 0.583 1.00 92.81 83 VAL A CA 1
ATOM 674 C C . VAL A 1 83 ? -4.750 10.456 0.562 1.00 92.81 83 VAL A C 1
ATOM 676 O O . VAL A 1 83 ? -5.379 10.195 1.591 1.00 92.81 83 VAL A O 1
ATOM 679 N N . GLU A 1 84 ? -5.332 10.538 -0.630 1.00 90.75 84 GLU A N 1
ATOM 680 C CA . GLU A 1 84 ? -6.703 10.098 -0.862 1.00 90.75 84 GLU A CA 1
ATOM 681 C C . GLU A 1 84 ? -6.739 8.574 -0.996 1.00 90.75 84 GLU A C 1
ATOM 683 O O . GLU A 1 84 ? -5.824 7.957 -1.543 1.00 90.75 84 GLU A O 1
ATOM 688 N N . THR A 1 85 ? -7.797 7.958 -0.476 1.00 91.19 85 THR A N 1
ATOM 689 C CA . THR A 1 85 ? -7.993 6.508 -0.564 1.00 91.19 85 THR A CA 1
ATOM 690 C C . THR A 1 85 ? -9.314 6.192 -1.247 1.00 91.19 85 THR A C 1
ATOM 692 O O . THR A 1 85 ? -10.138 7.072 -1.484 1.00 91.19 85 THR A O 1
ATOM 695 N N . ASN A 1 86 ? -9.549 4.914 -1.533 1.00 91.31 86 ASN A N 1
ATOM 696 C CA . ASN A 1 86 ? -10.816 4.438 -2.081 1.00 91.31 86 ASN A CA 1
ATOM 697 C C . ASN A 1 86 ? -12.014 4.585 -1.118 1.00 91.31 86 ASN A C 1
ATOM 699 O O . ASN A 1 86 ? -13.149 4.367 -1.541 1.00 91.31 86 ASN A O 1
ATOM 703 N N . LEU A 1 87 ? -11.784 4.904 0.162 1.00 91.00 87 LEU A N 1
ATOM 704 C CA . LEU A 1 87 ? -12.821 5.069 1.180 1.00 91.00 87 LEU A CA 1
ATOM 705 C C . LEU A 1 87 ? -12.745 6.460 1.825 1.00 91.00 87 LEU A C 1
ATOM 707 O O . LEU A 1 87 ? -11.667 6.984 2.089 1.00 91.00 87 LEU A O 1
ATOM 711 N N . ASN A 1 88 ? -13.911 7.016 2.160 1.00 85.25 88 ASN A N 1
ATOM 712 C CA . ASN A 1 88 ? -14.028 8.292 2.882 1.00 85.25 88 ASN A CA 1
ATOM 713 C C . ASN A 1 88 ? -14.191 8.109 4.405 1.00 85.25 88 ASN A C 1
ATOM 715 O O . ASN A 1 88 ? -14.254 9.085 5.152 1.00 85.25 88 ASN A O 1
ATOM 719 N N . GLY A 1 89 ? -14.297 6.863 4.868 1.00 90.50 89 GLY A N 1
ATOM 720 C CA . GLY A 1 89 ? -14.499 6.508 6.267 1.00 90.50 89 GLY A CA 1
ATOM 721 C C . GLY A 1 89 ? -14.608 4.999 6.463 1.00 90.50 89 GLY A C 1
ATOM 722 O O . GLY A 1 89 ? -14.789 4.249 5.503 1.00 90.50 89 GLY A O 1
ATOM 723 N N . PHE A 1 90 ? -14.499 4.559 7.712 1.00 92.69 90 PHE A N 1
ATOM 724 C CA . PHE A 1 90 ? -14.739 3.182 8.118 1.00 92.69 90 PHE A CA 1
ATOM 725 C C . PHE A 1 90 ? -16.216 3.003 8.434 1.00 92.69 90 PHE A C 1
ATOM 727 O O . PHE A 1 90 ? -16.706 3.569 9.406 1.00 92.69 90 PHE A O 1
ATOM 734 N N . GLY A 1 91 ? -16.954 2.251 7.620 1.00 93.00 91 GLY A N 1
ATOM 735 C CA . GLY A 1 91 ? -18.312 1.821 7.967 1.00 93.00 91 GLY A CA 1
ATOM 736 C C . GLY A 1 91 ? -18.287 0.715 9.030 1.00 93.00 91 GLY A C 1
ATOM 737 O O . GLY A 1 91 ? -17.221 0.145 9.259 1.00 93.00 91 GLY A O 1
ATOM 738 N N . PRO A 1 92 ? -19.415 0.393 9.685 1.00 93.56 92 PRO A N 1
ATOM 739 C CA . PRO A 1 92 ? -19.492 -0.757 10.587 1.00 93.56 92 PRO A CA 1
ATOM 740 C C . PRO A 1 92 ? -19.075 -2.058 9.885 1.00 93.56 92 PRO A C 1
ATOM 742 O O . PRO A 1 92 ? -19.486 -2.311 8.750 1.00 93.56 92 PRO A O 1
ATOM 745 N N . GLY A 1 93 ? -18.277 -2.891 10.555 1.00 93.38 93 GLY A N 1
ATOM 746 C CA . GLY A 1 93 ? -17.775 -4.154 10.009 1.00 93.38 93 GLY A CA 1
ATOM 747 C C . GLY A 1 93 ? -16.457 -4.021 9.239 1.00 93.38 93 GLY A C 1
ATOM 748 O O . GLY A 1 93 ? -15.597 -3.210 9.581 1.00 93.38 93 GLY A O 1
ATOM 749 N N . ILE A 1 94 ? -16.260 -4.873 8.228 1.00 95.44 94 ILE A N 1
ATOM 750 C CA . ILE A 1 94 ? -14.981 -5.008 7.514 1.00 95.44 94 ILE A CA 1
ATOM 751 C C . ILE A 1 94 ? -14.856 -3.947 6.418 1.00 95.44 94 ILE A C 1
ATOM 753 O O . ILE A 1 94 ? -15.694 -3.847 5.524 1.00 95.44 94 ILE A O 1
ATOM 757 N N . ASN A 1 95 ? -13.753 -3.210 6.450 1.00 95.38 95 ASN A N 1
ATOM 758 C CA . ASN A 1 95 ? -13.380 -2.196 5.477 1.00 95.38 95 ASN A CA 1
ATOM 759 C C . ASN A 1 95 ? -12.048 -2.572 4.826 1.00 95.38 95 ASN A C 1
ATOM 761 O O . ASN A 1 95 ? -11.145 -3.100 5.477 1.00 95.38 95 ASN A O 1
ATOM 765 N N . ARG A 1 96 ? -11.915 -2.266 3.533 1.00 95.81 96 ARG A N 1
ATOM 766 C CA . ARG A 1 96 ? -10.701 -2.531 2.759 1.00 95.81 96 ARG A CA 1
ATOM 767 C C . ARG A 1 96 ? -10.186 -1.247 2.123 1.00 95.81 96 ARG A C 1
ATOM 769 O O . ARG A 1 96 ? -10.807 -0.717 1.201 1.00 95.81 96 ARG A O 1
ATOM 776 N N . ILE A 1 97 ? -9.038 -0.788 2.602 1.00 95.12 97 ILE A N 1
ATOM 777 C CA . ILE A 1 97 ? -8.304 0.339 2.033 1.00 95.12 97 ILE A CA 1
ATOM 778 C C . ILE A 1 97 ? -7.344 -0.198 0.976 1.00 95.12 97 ILE A C 1
ATOM 780 O O . ILE A 1 97 ? -6.612 -1.158 1.225 1.00 95.12 97 ILE A O 1
ATOM 784 N N . VAL A 1 98 ? -7.351 0.431 -0.193 1.00 94.69 98 VAL A N 1
ATOM 785 C CA . VAL A 1 98 ? -6.413 0.184 -1.286 1.00 94.69 98 VAL A CA 1
ATOM 786 C C . VAL A 1 98 ? -5.813 1.520 -1.697 1.00 94.69 98 VAL A C 1
ATOM 788 O O . VAL A 1 98 ? -6.543 2.462 -2.007 1.00 94.69 98 VAL A O 1
ATOM 791 N N . PHE A 1 99 ? -4.487 1.598 -1.685 1.00 94.69 99 PHE A N 1
ATOM 792 C CA . PHE A 1 99 ? -3.738 2.771 -2.116 1.00 94.69 99 PHE A CA 1
ATOM 793 C C . PHE A 1 99 ? -2.611 2.354 -3.057 1.00 94.69 99 PHE A C 1
ATOM 795 O O . PHE A 1 99 ? -1.916 1.373 -2.797 1.00 94.69 99 PHE A O 1
ATOM 802 N N . GLU A 1 100 ? -2.428 3.094 -4.146 1.00 94.06 100 GLU A N 1
ATOM 803 C CA . GLU A 1 100 ? -1.418 2.799 -5.158 1.00 94.06 100 GLU A CA 1
ATOM 804 C C . GLU A 1 100 ? -0.291 3.827 -5.104 1.00 94.06 100 GLU A C 1
ATOM 806 O O . GLU A 1 100 ? -0.532 5.033 -5.074 1.00 94.06 100 GLU A O 1
ATOM 811 N N . VAL A 1 101 ? 0.951 3.353 -5.134 1.00 92.56 101 VAL A N 1
ATOM 812 C CA . VAL A 1 101 ? 2.138 4.205 -5.219 1.00 92.56 101 VAL A CA 1
ATOM 813 C C . VAL A 1 101 ? 3.050 3.702 -6.320 1.00 92.56 101 VAL A C 1
ATOM 815 O O . VAL A 1 101 ? 3.326 2.512 -6.399 1.00 92.56 101 VAL A O 1
ATOM 818 N N . ILE A 1 102 ? 3.541 4.595 -7.176 1.00 91.75 102 ILE A N 1
ATOM 819 C CA . ILE A 1 102 ? 4.556 4.252 -8.177 1.00 91.75 102 ILE A CA 1
ATOM 820 C C . ILE A 1 102 ? 5.917 4.560 -7.558 1.00 91.75 102 ILE A C 1
ATOM 822 O O . ILE A 1 102 ? 6.226 5.740 -7.364 1.00 91.75 102 ILE A O 1
ATOM 826 N N . PRO A 1 103 ? 6.746 3.552 -7.228 1.00 87.88 103 PRO A N 1
ATOM 827 C CA . PRO A 1 103 ? 7.945 3.830 -6.458 1.00 87.88 103 PRO A CA 1
ATOM 828 C C . PRO A 1 103 ? 8.989 4.645 -7.210 1.00 87.88 103 PRO A C 1
ATOM 830 O O . PRO A 1 103 ? 9.655 5.501 -6.628 1.00 87.88 103 PRO A O 1
ATOM 833 N N . SER A 1 104 ? 9.141 4.401 -8.509 1.00 87.06 104 SER A N 1
ATOM 834 C CA . SER A 1 104 ? 9.954 5.237 -9.381 1.00 87.06 104 SER A CA 1
ATOM 835 C C . SER A 1 104 ? 9.490 5.137 -10.823 1.00 87.06 104 SER A C 1
ATOM 837 O O . SER A 1 104 ? 9.208 4.047 -11.318 1.00 87.06 104 SER A O 1
ATOM 839 N N . ILE A 1 105 ? 9.455 6.285 -11.495 1.00 85.50 105 ILE A N 1
ATOM 840 C CA . ILE A 1 105 ? 9.243 6.395 -12.945 1.00 85.50 105 ILE A CA 1
ATOM 841 C C . ILE A 1 105 ? 10.599 6.440 -13.673 1.00 85.50 105 ILE A C 1
ATOM 843 O O . ILE A 1 105 ? 10.672 6.220 -14.878 1.00 85.50 105 ILE A O 1
ATOM 847 N N . ASN A 1 106 ? 11.691 6.718 -12.952 1.00 87.12 106 ASN A N 1
ATOM 848 C CA . ASN A 1 106 ? 13.015 6.822 -13.547 1.00 87.12 106 ASN A CA 1
ATOM 849 C C . ASN A 1 106 ? 13.563 5.414 -13.865 1.00 87.12 106 ASN A C 1
ATOM 851 O O . ASN A 1 106 ? 13.796 4.639 -12.937 1.00 87.12 106 ASN A O 1
ATOM 855 N N . PRO A 1 107 ? 13.827 5.085 -15.145 1.00 83.69 107 PRO A N 1
ATOM 856 C CA . PRO A 1 107 ? 14.315 3.764 -15.545 1.00 83.69 107 PRO A CA 1
ATOM 857 C C . PRO A 1 107 ? 15.744 3.472 -15.064 1.00 83.69 107 PRO A C 1
ATOM 859 O O . PRO A 1 107 ? 16.189 2.332 -15.122 1.00 83.69 107 PRO A O 1
ATOM 862 N N . TYR A 1 108 ? 16.467 4.485 -14.583 1.00 86.81 108 TYR A N 1
ATOM 863 C CA . TYR A 1 108 ? 17.820 4.349 -14.041 1.00 86.81 108 TYR A CA 1
ATOM 864 C C . TYR A 1 108 ? 17.855 4.268 -12.509 1.00 86.81 108 TYR A C 1
ATOM 866 O O . TYR A 1 108 ? 18.936 4.178 -11.929 1.00 86.81 108 TYR A O 1
ATOM 874 N N . ASP A 1 109 ? 16.698 4.344 -11.849 1.00 85.56 109 ASP A N 1
ATOM 875 C CA . ASP A 1 109 ? 16.591 4.331 -10.392 1.00 85.56 109 ASP A CA 1
ATOM 876 C C . ASP A 1 109 ? 16.452 2.892 -9.885 1.00 85.56 109 ASP A C 1
ATOM 878 O O . ASP A 1 109 ? 15.460 2.211 -10.154 1.00 85.56 109 ASP A O 1
ATOM 882 N N . PHE A 1 110 ? 17.476 2.427 -9.174 1.00 84.50 110 PHE A N 1
ATOM 883 C CA . PHE A 1 110 ? 17.562 1.082 -8.616 1.00 84.50 110 PHE A CA 1
ATOM 884 C C . PHE A 1 110 ? 17.829 1.143 -7.123 1.00 84.50 110 PHE A C 1
ATOM 886 O O . PHE A 1 110 ? 18.445 2.080 -6.616 1.00 84.50 110 PHE A O 1
ATOM 893 N N . GLY A 1 111 ? 17.450 0.072 -6.439 1.00 89.31 111 GLY A N 1
ATOM 894 C CA . GLY A 1 111 ? 17.706 -0.095 -5.021 1.00 89.31 111 GLY A CA 1
ATOM 895 C C . GLY A 1 111 ? 16.415 -0.156 -4.235 1.00 89.31 111 GLY A C 1
ATOM 896 O O . GLY A 1 111 ? 15.357 -0.493 -4.764 1.00 89.31 111 GLY A O 1
ATOM 897 N N . LYS A 1 112 ? 16.537 0.130 -2.946 1.00 92.75 112 LYS A N 1
ATOM 898 C CA . LYS A 1 112 ? 15.447 -0.016 -1.998 1.00 92.75 112 LYS A CA 1
ATOM 899 C C . LYS A 1 112 ? 14.802 1.326 -1.692 1.00 92.75 112 LYS A C 1
ATOM 901 O O . LYS A 1 112 ? 15.503 2.313 -1.467 1.00 92.75 112 LYS A O 1
ATOM 906 N N . LYS A 1 113 ? 13.472 1.358 -1.662 1.00 92.56 113 LYS A N 1
ATOM 907 C CA . LYS A 1 113 ? 12.682 2.513 -1.225 1.00 92.56 113 LYS A CA 1
ATOM 908 C C . LYS A 1 113 ? 11.877 2.165 0.009 1.00 92.56 113 LYS A C 1
ATOM 910 O O . LYS A 1 113 ? 11.160 1.169 0.030 1.00 92.56 113 LYS A O 1
ATOM 915 N N . SER A 1 114 ? 11.990 3.004 1.028 1.00 94.00 114 SER A N 1
ATOM 916 C CA . SER A 1 114 ? 11.237 2.850 2.266 1.00 94.00 114 SER A CA 1
ATOM 917 C C . SER A 1 114 ? 9.922 3.620 2.200 1.00 94.00 114 SER A C 1
ATOM 919 O O . SER A 1 114 ? 9.874 4.752 1.714 1.00 94.00 114 SER A O 1
ATOM 921 N N . TYR A 1 115 ? 8.870 3.007 2.730 1.00 95.25 115 TYR A N 1
ATOM 922 C CA . TYR A 1 115 ? 7.542 3.585 2.853 1.00 95.25 115 TYR A CA 1
ATOM 923 C C . TYR A 1 115 ? 7.054 3.492 4.289 1.00 95.25 115 TYR A C 1
ATOM 925 O O . TYR A 1 115 ? 7.137 2.439 4.923 1.00 95.25 115 TYR A O 1
ATOM 933 N N . ILE A 1 116 ? 6.514 4.601 4.782 1.00 95.56 116 ILE A N 1
ATOM 934 C CA . ILE A 1 116 ? 5.833 4.681 6.069 1.00 95.56 116 ILE A CA 1
ATOM 935 C C . ILE A 1 116 ? 4.358 4.932 5.786 1.00 95.56 116 ILE A C 1
ATOM 937 O O . ILE A 1 116 ? 4.009 5.996 5.277 1.00 95.56 116 ILE A O 1
ATOM 941 N N . PHE A 1 117 ? 3.507 3.969 6.126 1.00 95.25 117 PHE A N 1
ATOM 942 C CA . PHE A 1 117 ? 2.055 4.111 6.059 1.00 95.25 117 PHE A CA 1
ATOM 943 C C . PHE A 1 117 ? 1.526 4.360 7.462 1.00 95.25 117 PHE A C 1
ATOM 945 O O . PHE A 1 117 ? 1.749 3.555 8.364 1.00 95.25 117 PHE A O 1
ATOM 952 N N . GLU A 1 118 ? 0.826 5.465 7.660 1.00 95.19 118 GLU A N 1
ATOM 953 C CA . GLU A 1 118 ? 0.275 5.841 8.955 1.00 95.19 118 GLU A CA 1
ATOM 954 C C . GLU A 1 118 ? -1.216 6.113 8.811 1.00 95.19 118 GLU A C 1
ATOM 956 O O . GLU A 1 118 ? -1.642 6.978 8.048 1.00 95.19 118 GLU A O 1
ATOM 961 N N . LEU A 1 119 ? -2.015 5.339 9.534 1.00 93.75 119 LEU A N 1
ATOM 962 C CA . LEU A 1 119 ? -3.458 5.482 9.574 1.00 93.75 119 LEU A CA 1
ATOM 963 C C . LEU A 1 119 ? -3.836 6.293 10.809 1.00 93.75 119 LEU A C 1
ATOM 965 O O . LEU A 1 119 ? -3.459 5.922 11.923 1.00 93.75 119 LEU A O 1
ATOM 969 N N . ARG A 1 120 ? -4.608 7.362 10.619 1.00 93.00 120 ARG A N 1
ATOM 970 C CA . ARG A 1 120 ? -5.098 8.221 11.700 1.00 93.00 120 ARG A CA 1
ATOM 971 C C . ARG A 1 120 ? -6.616 8.285 11.735 1.00 93.00 120 ARG A C 1
ATOM 973 O O . ARG A 1 120 ? -7.272 8.207 10.692 1.00 93.00 120 ARG A O 1
ATOM 980 N N . ASP A 1 121 ? -7.157 8.424 12.938 1.00 88.94 121 ASP A N 1
ATOM 981 C CA . ASP A 1 121 ? -8.586 8.626 13.162 1.00 88.94 121 ASP A CA 1
ATOM 982 C C . ASP A 1 121 ? -9.029 10.062 12.811 1.00 88.94 121 ASP A C 1
ATOM 984 O O . ASP A 1 121 ? -8.257 10.894 12.329 1.00 88.94 121 ASP A O 1
ATOM 988 N N . ASN A 1 122 ? -10.308 10.361 13.038 1.00 88.06 122 ASN A N 1
ATOM 989 C CA . ASN A 1 122 ? -10.887 11.687 12.809 1.00 88.06 122 ASN A CA 1
ATOM 990 C C . ASN A 1 122 ? -10.327 12.795 13.723 1.00 88.06 122 ASN A C 1
ATOM 992 O O . ASN A 1 122 ? -10.560 13.973 13.455 1.00 88.06 122 ASN A O 1
ATOM 996 N N . SER A 1 123 ? -9.627 12.424 14.792 1.00 89.31 123 SER A N 1
ATOM 997 C CA . SER A 1 123 ? -9.050 13.308 15.805 1.00 89.31 123 SER A CA 1
ATOM 998 C C . SER A 1 123 ? -7.530 13.427 15.651 1.00 89.31 123 SER A C 1
ATOM 1000 O O . SER A 1 123 ? -6.871 13.969 16.534 1.00 89.31 123 SER A O 1
ATOM 1002 N N . ASP A 1 124 ? -6.989 12.939 14.529 1.00 85.38 124 ASP A N 1
ATOM 1003 C CA . ASP A 1 124 ? -5.561 12.893 14.204 1.00 85.38 124 ASP A CA 1
ATOM 1004 C C . ASP A 1 124 ? -4.727 11.986 15.132 1.00 85.38 124 ASP A C 1
ATOM 1006 O O . ASP A 1 124 ? -3.498 12.069 15.158 1.00 85.38 124 ASP A O 1
ATOM 1010 N N . ASN A 1 125 ? -5.365 11.066 15.864 1.00 88.19 125 ASN A N 1
ATOM 1011 C CA . ASN A 1 125 ? -4.646 10.065 16.649 1.00 88.19 125 ASN A CA 1
ATOM 1012 C C . ASN A 1 125 ? -4.219 8.893 15.755 1.00 88.19 125 ASN A C 1
ATOM 1014 O O . ASN A 1 125 ? -5.014 8.418 14.935 1.00 88.19 125 ASN A O 1
ATOM 1018 N N . PRO A 1 126 ? -2.993 8.370 15.922 1.00 86.94 126 PRO A N 1
ATOM 1019 C CA . PRO A 1 126 ? -2.532 7.221 15.158 1.00 86.94 126 PRO A CA 1
ATOM 1020 C C . PRO A 1 126 ? -3.301 5.960 15.570 1.00 86.94 126 PRO A C 1
ATOM 1022 O O . PRO A 1 126 ? -3.270 5.549 16.727 1.00 86.94 126 PRO A O 1
ATOM 1025 N N . ILE A 1 127 ? -3.959 5.326 14.600 1.00 88.94 127 ILE A N 1
ATOM 1026 C CA . ILE A 1 127 ? -4.563 3.996 14.741 1.00 88.94 127 ILE A CA 1
ATOM 1027 C C . ILE A 1 127 ? -3.483 2.934 14.531 1.00 88.94 127 ILE A C 1
ATOM 1029 O O . ILE A 1 127 ? -3.361 1.995 15.311 1.00 88.94 127 ILE A O 1
ATOM 1033 N N . ALA A 1 128 ? -2.702 3.077 13.458 1.00 89.75 128 ALA A N 1
ATOM 1034 C CA . ALA A 1 128 ? -1.696 2.099 13.068 1.00 89.75 128 ALA A CA 1
ATOM 1035 C C . ALA A 1 128 ? -0.579 2.736 12.250 1.00 89.75 128 ALA A C 1
ATOM 1037 O O . ALA A 1 128 ? -0.792 3.715 11.532 1.00 89.75 128 ALA A O 1
ATOM 1038 N N . ARG A 1 129 ? 0.612 2.140 12.321 1.00 93.94 129 ARG A N 1
ATOM 1039 C CA . ARG A 1 129 ? 1.781 2.580 11.565 1.00 93.94 129 ARG A CA 1
ATOM 1040 C C . ARG A 1 129 ? 2.556 1.385 11.041 1.00 93.94 129 ARG A C 1
ATOM 1042 O O . ARG A 1 129 ? 2.884 0.481 11.804 1.00 93.94 129 ARG A O 1
ATOM 1049 N N . TYR A 1 130 ? 2.872 1.413 9.755 1.00 93.75 130 TYR A N 1
ATOM 1050 C CA . TYR A 1 130 ? 3.581 0.352 9.060 1.00 93.75 130 TYR A CA 1
ATOM 1051 C C . TYR A 1 130 ? 4.802 0.886 8.343 1.00 93.75 130 TYR A C 1
ATOM 1053 O O . TYR A 1 130 ? 4.777 1.970 7.762 1.00 93.75 130 TYR A O 1
ATOM 1061 N N . TYR A 1 131 ? 5.848 0.073 8.361 1.00 95.12 131 TYR A N 1
ATOM 1062 C CA . TYR A 1 131 ? 7.121 0.353 7.727 1.00 95.12 131 TYR A CA 1
ATOM 1063 C C . TYR A 1 131 ? 7.392 -0.748 6.715 1.00 95.12 131 TYR A C 1
ATOM 1065 O O . TYR A 1 131 ? 7.436 -1.920 7.083 1.00 95.12 131 TYR A O 1
ATOM 1073 N N . TYR A 1 132 ? 7.571 -0.363 5.458 1.00 93.94 132 TYR A N 1
ATOM 1074 C CA . TYR A 1 132 ? 7.911 -1.278 4.380 1.00 93.94 132 TYR A CA 1
ATOM 1075 C C . TYR A 1 132 ? 9.154 -0.810 3.648 1.00 93.94 132 TYR A C 1
ATOM 1077 O O . TYR A 1 132 ? 9.425 0.386 3.542 1.00 93.94 132 TYR A O 1
ATOM 1085 N N . GLU A 1 133 ? 9.887 -1.768 3.106 1.00 93.62 133 GLU A N 1
ATOM 1086 C CA . GLU A 1 133 ? 11.006 -1.530 2.214 1.00 93.62 133 GLU A CA 1
ATOM 1087 C C . GLU A 1 133 ? 10.751 -2.310 0.925 1.00 93.62 133 GLU A C 1
ATOM 1089 O O . GLU A 1 133 ? 10.473 -3.505 0.970 1.00 93.62 133 GLU A O 1
ATOM 1094 N N . VAL A 1 134 ? 10.807 -1.621 -0.213 1.00 94.00 134 VAL A N 1
ATOM 1095 C CA . VAL A 1 134 ? 10.539 -2.198 -1.532 1.00 94.00 134 VAL A CA 1
ATOM 1096 C C . VAL A 1 134 ? 11.805 -2.168 -2.360 1.00 94.00 134 VAL A C 1
ATOM 1098 O O . VAL A 1 134 ? 12.400 -1.107 -2.549 1.00 94.00 134 VAL A O 1
ATOM 1101 N N . GLN A 1 135 ? 12.200 -3.321 -2.881 1.00 94.44 135 GLN A N 1
ATOM 1102 C CA . GLN A 1 135 ? 13.277 -3.464 -3.844 1.00 94.44 135 GLN A CA 1
ATOM 1103 C C . GLN A 1 135 ? 12.760 -3.158 -5.254 1.00 94.44 135 GLN A C 1
ATOM 1105 O O . GLN A 1 135 ? 11.789 -3.755 -5.718 1.00 94.44 135 GLN A O 1
ATOM 1110 N N . LEU A 1 136 ? 13.437 -2.243 -5.947 1.00 93.44 136 LEU A N 1
ATOM 1111 C CA . LEU A 1 136 ? 13.153 -1.939 -7.345 1.00 93.44 136 LEU A CA 1
ATOM 1112 C C . LEU A 1 136 ? 13.938 -2.852 -8.273 1.00 93.44 136 LEU A C 1
ATOM 1114 O O . LEU A 1 136 ? 15.165 -2.957 -8.162 1.00 93.44 136 LEU A O 1
ATOM 1118 N N . GLU A 1 137 ? 13.216 -3.459 -9.209 1.00 92.12 137 GLU A N 1
ATOM 1119 C CA . GLU A 1 137 ? 13.769 -4.296 -10.268 1.00 92.12 137 GLU A CA 1
ATOM 1120 C C . GLU A 1 137 ? 13.571 -3.673 -11.649 1.00 92.12 137 GLU A C 1
ATOM 1122 O O . GLU A 1 137 ? 12.641 -2.901 -11.902 1.00 92.12 137 GLU A O 1
ATOM 1127 N N . LEU A 1 138 ? 14.484 -4.004 -12.561 1.00 89.75 138 LEU A N 1
ATOM 1128 C CA . LEU A 1 138 ? 14.424 -3.527 -13.932 1.00 89.75 138 LEU A CA 1
ATOM 1129 C C . LEU A 1 138 ? 13.239 -4.171 -14.653 1.00 89.75 138 LEU A C 1
ATOM 1131 O O . LEU A 1 138 ? 13.233 -5.381 -14.869 1.00 89.75 138 LEU A O 1
ATOM 1135 N N . SER A 1 139 ? 12.283 -3.359 -15.103 1.00 89.44 139 SER A N 1
ATOM 1136 C CA . SER A 1 139 ? 11.226 -3.873 -15.972 1.00 89.44 139 SER A CA 1
ATOM 1137 C C . SER A 1 139 ? 11.798 -4.300 -17.325 1.00 89.44 139 SER A C 1
ATOM 1139 O O . SER A 1 139 ? 12.650 -3.614 -17.902 1.00 89.44 139 SER A O 1
ATOM 1141 N N . SER A 1 140 ? 11.272 -5.391 -17.886 1.00 89.38 140 SER A N 1
ATOM 1142 C CA . SER A 1 140 ? 11.640 -5.873 -19.228 1.00 89.38 140 SER A CA 1
ATOM 1143 C C . SER A 1 140 ? 11.444 -4.800 -20.304 1.00 89.38 140 SER A C 1
ATOM 1145 O O . SER A 1 140 ? 12.240 -4.691 -21.238 1.00 89.38 140 SER A O 1
ATOM 1147 N N . PHE A 1 141 ? 10.411 -3.966 -20.161 1.00 89.38 141 PHE A N 1
ATOM 1148 C CA . PHE A 1 141 ? 10.172 -2.853 -21.077 1.00 89.38 141 PHE A CA 1
ATOM 1149 C C . PHE A 1 141 ? 11.280 -1.796 -20.982 1.00 89.38 141 PHE A C 1
ATOM 1151 O O . PHE A 1 141 ? 11.852 -1.404 -22.003 1.00 89.38 141 PHE A O 1
ATOM 1158 N N . ASN A 1 142 ? 11.639 -1.392 -19.759 1.00 90.06 142 ASN A N 1
ATOM 1159 C CA . ASN A 1 142 ? 12.707 -0.421 -19.530 1.00 90.06 142 ASN A CA 1
ATOM 1160 C C . ASN A 1 142 ? 14.060 -0.945 -20.014 1.00 90.06 142 ASN A C 1
ATOM 1162 O O . ASN A 1 142 ? 14.803 -0.193 -20.644 1.00 90.06 142 ASN A O 1
ATOM 1166 N N . LEU A 1 143 ? 14.352 -2.234 -19.805 1.00 91.44 143 LEU A N 1
ATOM 1167 C CA . LEU A 1 143 ? 15.543 -2.896 -20.342 1.00 91.44 143 LEU A CA 1
ATOM 1168 C C . LEU A 1 143 ? 15.640 -2.709 -21.864 1.00 91.44 143 LEU A C 1
ATOM 1170 O O . LEU A 1 143 ? 16.665 -2.262 -22.380 1.00 91.44 143 LEU A O 1
ATOM 1174 N N . ILE A 1 144 ? 14.569 -3.007 -22.601 1.00 92.88 144 ILE A N 1
ATOM 1175 C CA . ILE A 1 144 ? 14.578 -2.897 -24.064 1.00 92.88 144 ILE A CA 1
ATOM 1176 C C . ILE A 1 144 ? 14.764 -1.439 -24.495 1.00 92.88 144 ILE A C 1
ATOM 1178 O O . ILE A 1 144 ? 15.640 -1.141 -25.311 1.00 92.88 144 ILE A O 1
ATOM 1182 N N . VAL A 1 145 ? 13.961 -0.527 -23.948 1.00 92.44 145 VAL A N 1
ATOM 1183 C CA . VAL A 1 145 ? 13.885 0.858 -24.430 1.00 92.44 145 VAL A CA 1
ATOM 1184 C C . VAL A 1 145 ? 15.104 1.684 -24.035 1.00 92.44 145 VAL A C 1
ATOM 1186 O O . VAL A 1 145 ? 15.640 2.404 -24.875 1.00 92.44 145 VAL A O 1
ATOM 1189 N N . PHE A 1 146 ? 15.556 1.584 -22.787 1.00 91.44 146 PHE A N 1
ATOM 1190 C CA . PHE A 1 146 ? 16.595 2.466 -22.247 1.00 91.44 146 PHE A CA 1
ATOM 1191 C C . PHE A 1 146 ? 17.997 1.861 -22.267 1.00 91.44 146 PHE A C 1
ATOM 1193 O O . PHE A 1 146 ? 18.967 2.612 -22.173 1.00 91.44 146 PHE A O 1
ATOM 1200 N N . TYR A 1 147 ? 18.124 0.540 -22.426 1.00 90.38 147 TYR A N 1
ATOM 1201 C CA . TYR A 1 147 ? 19.426 -0.132 -22.397 1.00 90.38 147 TYR A CA 1
ATOM 1202 C C . TYR A 1 147 ? 19.773 -0.808 -23.725 1.00 90.38 147 TYR A C 1
ATOM 1204 O O . TYR A 1 147 ? 20.902 -0.676 -24.193 1.00 90.38 147 TYR A O 1
ATOM 1212 N N . ILE A 1 148 ? 18.823 -1.488 -24.376 1.00 94.25 148 ILE A N 1
ATOM 1213 C CA . ILE A 1 148 ? 19.102 -2.239 -25.613 1.00 94.25 148 ILE A CA 1
ATOM 1214 C C . ILE A 1 148 ? 19.022 -1.344 -26.857 1.00 94.25 148 ILE A C 1
ATOM 1216 O O . ILE A 1 148 ? 19.972 -1.292 -27.645 1.00 94.25 148 ILE A O 1
ATOM 1220 N N . LEU A 1 149 ? 17.910 -0.628 -27.060 1.00 95.00 149 LEU A N 1
ATOM 1221 C CA . LEU A 1 149 ? 17.707 0.206 -28.253 1.00 95.00 149 LEU A CA 1
ATOM 1222 C C . LEU A 1 149 ? 18.794 1.276 -28.452 1.00 95.00 149 LEU A C 1
ATOM 1224 O O . LEU A 1 149 ? 19.266 1.403 -29.587 1.00 95.00 149 LEU A O 1
ATOM 1228 N N . PRO A 1 150 ? 19.261 1.999 -27.412 1.00 94.50 150 PRO A N 1
ATOM 1229 C CA . PRO A 1 150 ? 20.292 3.021 -27.585 1.00 94.50 150 PRO A CA 1
ATOM 1230 C C . PRO A 1 150 ? 21.625 2.462 -28.092 1.00 94.50 150 PRO A C 1
ATOM 1232 O O . PRO A 1 150 ? 22.378 3.185 -28.738 1.00 94.50 150 PRO A O 1
ATOM 1235 N N . VAL A 1 151 ? 21.904 1.176 -27.852 1.00 95.19 151 VAL A N 1
ATOM 1236 C CA . VAL A 1 151 ? 23.104 0.487 -28.353 1.00 95.19 151 VAL A CA 1
ATOM 1237 C C . VAL A 1 151 ? 22.864 -0.107 -29.744 1.00 95.19 151 VAL A C 1
ATOM 1239 O O . VAL A 1 151 ? 23.717 0.014 -30.626 1.00 95.19 151 VAL A O 1
ATOM 1242 N N . LEU A 1 152 ? 21.697 -0.718 -29.978 1.00 96.12 152 LEU A N 1
ATOM 1243 C CA . LEU A 1 152 ? 21.374 -1.349 -31.261 1.00 96.12 152 LEU A CA 1
ATOM 1244 C C . LEU A 1 152 ? 21.208 -0.342 -32.402 1.00 96.12 152 LEU A C 1
ATOM 1246 O O . LEU A 1 152 ? 21.655 -0.616 -33.516 1.00 96.12 152 LEU A O 1
ATOM 1250 N N . ILE A 1 153 ? 20.587 0.815 -32.156 1.00 95.25 153 ILE A N 1
ATOM 1251 C CA . ILE A 1 153 ? 20.303 1.806 -33.206 1.00 95.25 153 ILE A CA 1
ATOM 1252 C C . ILE A 1 153 ? 21.597 2.280 -33.899 1.00 95.25 153 ILE A C 1
ATOM 1254 O O . ILE A 1 153 ? 21.666 2.172 -35.128 1.00 95.25 153 ILE A O 1
ATOM 1258 N N . PRO A 1 154 ? 22.652 2.727 -33.184 1.00 96.19 154 PRO A N 1
ATOM 1259 C CA . PRO A 1 154 ? 23.923 3.094 -33.810 1.00 96.19 154 PRO A CA 1
ATOM 1260 C C . PRO A 1 154 ? 24.562 1.958 -34.614 1.00 96.19 154 PRO A C 1
ATOM 1262 O O . PRO A 1 154 ? 25.019 2.184 -35.735 1.00 96.19 154 PRO A O 1
ATOM 1265 N N . ILE A 1 155 ? 24.559 0.730 -34.084 1.00 95.38 155 ILE A N 1
ATOM 1266 C CA . ILE A 1 155 ? 25.118 -0.445 -34.772 1.00 95.38 155 ILE A CA 1
ATOM 1267 C C . ILE A 1 155 ? 24.377 -0.685 -36.092 1.00 95.38 155 ILE A C 1
ATOM 1269 O O . ILE A 1 155 ? 25.006 -0.822 -37.143 1.00 95.38 155 ILE A O 1
ATOM 1273 N N . CYS A 1 156 ? 23.044 -0.672 -36.063 1.00 95.38 156 CYS A N 1
ATOM 1274 C CA . CYS A 1 156 ? 22.210 -0.823 -37.253 1.00 95.38 156 CYS A CA 1
ATOM 1275 C C . CYS A 1 156 ? 22.478 0.276 -38.286 1.00 95.38 156 CYS A C 1
ATOM 1277 O O . CYS A 1 156 ? 22.608 -0.024 -39.474 1.00 95.38 156 CYS A O 1
ATOM 1279 N N . ILE A 1 157 ? 22.622 1.534 -37.856 1.00 95.44 157 ILE A N 1
ATOM 1280 C CA . ILE A 1 157 ? 22.967 2.651 -38.746 1.00 95.44 157 ILE A CA 1
ATOM 1281 C C . ILE A 1 157 ? 24.310 2.378 -39.436 1.00 95.44 157 ILE A C 1
ATOM 1283 O O . ILE A 1 157 ? 24.386 2.426 -40.666 1.00 95.44 157 ILE A O 1
ATOM 1287 N N . VAL A 1 158 ? 25.353 2.023 -38.681 1.00 95.44 158 VAL A N 1
ATOM 1288 C CA . VAL A 1 158 ? 26.684 1.719 -39.236 1.00 95.44 158 VAL A CA 1
ATOM 1289 C C . VAL A 1 158 ? 26.621 0.567 -40.240 1.00 95.44 158 VAL A C 1
ATOM 1291 O O . VAL A 1 158 ? 27.178 0.678 -41.336 1.00 95.44 158 VAL A O 1
ATOM 1294 N N . LEU A 1 159 ? 25.907 -0.514 -39.916 1.00 94.88 159 LEU A N 1
ATOM 1295 C CA . LEU A 1 159 ? 25.729 -1.664 -40.809 1.00 94.88 159 LEU A CA 1
ATOM 1296 C C . LEU A 1 159 ? 25.009 -1.279 -42.108 1.00 94.88 159 LEU A C 1
ATOM 1298 O O . LEU A 1 159 ? 25.421 -1.709 -43.188 1.00 94.88 159 LEU A O 1
ATOM 1302 N N . ILE A 1 160 ? 23.977 -0.434 -42.036 1.00 95.25 160 ILE A N 1
ATOM 1303 C CA . ILE A 1 160 ? 23.256 0.064 -43.216 1.00 95.25 160 ILE A CA 1
ATOM 1304 C C . ILE A 1 160 ? 24.185 0.891 -44.111 1.00 95.25 160 ILE A C 1
ATOM 1306 O O . ILE A 1 160 ? 24.210 0.677 -45.327 1.00 95.25 160 ILE A O 1
ATOM 1310 N N . TYR A 1 161 ? 24.972 1.805 -43.536 1.00 93.94 161 TYR A N 1
ATOM 1311 C CA . TYR A 1 161 ? 25.935 2.607 -44.298 1.00 93.94 161 TYR A CA 1
ATOM 1312 C C . TYR A 1 161 ? 27.015 1.734 -44.946 1.00 93.94 161 TYR A C 1
ATOM 1314 O O . TYR A 1 161 ? 27.295 1.892 -46.136 1.00 93.94 161 TYR A O 1
ATOM 1322 N N . LYS A 1 162 ? 27.564 0.758 -44.213 1.00 93.12 162 LYS A N 1
ATOM 1323 C CA . LYS A 1 162 ? 28.550 -0.196 -44.7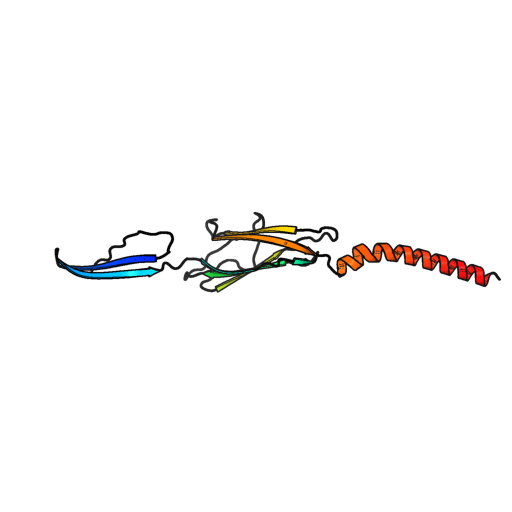45 1.00 93.12 162 LYS A CA 1
ATOM 1324 C C . LYS A 1 162 ? 27.989 -1.049 -45.880 1.00 93.12 162 LYS A C 1
ATOM 1326 O O . LYS A 1 162 ? 28.656 -1.225 -46.897 1.00 93.12 162 LYS A O 1
ATOM 1331 N N . ASN A 1 163 ? 26.755 -1.529 -45.758 1.00 92.25 163 ASN A N 1
ATOM 1332 C CA . ASN A 1 163 ? 26.100 -2.305 -46.812 1.00 92.25 163 ASN A CA 1
ATOM 1333 C C . ASN A 1 163 ? 25.882 -1.464 -48.085 1.00 92.25 163 ASN A C 1
ATOM 1335 O O . ASN A 1 163 ? 26.182 -1.917 -49.190 1.00 92.25 163 ASN A O 1
ATOM 1339 N N . LYS A 1 164 ? 25.437 -0.207 -47.945 1.00 90.19 164 LYS A N 1
ATOM 1340 C CA . LYS A 1 164 ? 25.329 0.724 -49.083 1.00 90.19 164 LYS A CA 1
ATOM 1341 C C . LYS A 1 164 ? 26.683 0.961 -49.759 1.00 90.19 164 LYS A C 1
ATOM 1343 O O . LYS A 1 164 ? 26.749 0.939 -50.986 1.00 90.19 164 LYS A O 1
ATOM 1348 N N . GLU A 1 165 ? 27.752 1.134 -48.981 1.00 88.75 165 GLU A N 1
ATOM 1349 C CA . GLU A 1 165 ? 29.119 1.303 -49.496 1.00 88.75 165 GLU A CA 1
ATOM 1350 C C . GLU A 1 165 ? 29.561 0.096 -50.345 1.00 88.75 165 GLU A C 1
ATOM 1352 O O . GLU A 1 165 ? 30.061 0.264 -51.459 1.00 88.75 165 GLU A O 1
ATOM 1357 N N . ILE A 1 166 ? 29.329 -1.127 -49.853 1.00 86.56 166 ILE A N 1
ATOM 1358 C CA . ILE A 1 166 ? 29.670 -2.371 -50.561 1.00 86.56 166 ILE A CA 1
ATOM 1359 C C . ILE A 1 166 ? 28.859 -2.509 -51.853 1.00 86.56 166 ILE A C 1
ATOM 1361 O O . ILE A 1 166 ? 29.434 -2.785 -52.905 1.00 86.56 166 ILE A O 1
ATOM 1365 N N . LYS A 1 167 ? 27.543 -2.268 -51.811 1.00 84.19 167 LYS A N 1
ATOM 1366 C CA . LYS A 1 167 ? 26.689 -2.321 -53.010 1.00 84.19 167 LYS A CA 1
ATOM 1367 C C . LYS A 1 167 ? 27.132 -1.316 -54.074 1.00 84.19 167 LYS A C 1
ATOM 1369 O O . LYS A 1 167 ? 27.221 -1.677 -55.244 1.00 84.19 167 LYS A O 1
ATOM 1374 N N . HIS A 1 168 ? 27.476 -0.089 -53.681 1.00 81.44 168 HIS A N 1
ATOM 1375 C CA . HIS A 1 168 ? 28.020 0.906 -54.610 1.00 81.44 168 HIS A CA 1
ATOM 1376 C C . HIS A 1 168 ? 29.363 0.486 -55.217 1.00 81.44 168 HIS A C 1
ATOM 1378 O O . HIS A 1 168 ? 29.595 0.733 -56.399 1.00 81.44 168 HIS A O 1
ATOM 1384 N N . LYS A 1 169 ? 30.243 -0.155 -54.438 1.00 78.75 169 LYS A N 1
ATOM 1385 C CA . LYS A 1 169 ? 31.516 -0.693 -54.943 1.00 78.75 169 LYS A CA 1
ATOM 1386 C C . LYS A 1 169 ? 31.308 -1.832 -55.945 1.00 78.75 169 LYS A C 1
ATOM 1388 O O . LYS A 1 169 ? 32.028 -1.881 -56.935 1.00 78.75 169 LYS A O 1
ATOM 1393 N N . LEU A 1 170 ? 30.331 -2.710 -55.712 1.00 75.56 170 LEU A N 1
ATOM 1394 C CA . LEU A 1 170 ? 30.014 -3.827 -56.609 1.00 75.56 170 LEU A CA 1
ATOM 1395 C C . LEU A 1 170 ? 29.385 -3.373 -57.934 1.00 75.56 170 LEU A C 1
ATOM 1397 O O . LEU A 1 170 ? 29.691 -3.961 -58.958 1.00 75.56 170 LEU A O 1
ATOM 1401 N N . LEU A 1 171 ? 28.565 -2.317 -57.931 1.00 69.06 171 LEU A N 1
ATOM 1402 C CA . LEU A 1 171 ? 27.924 -1.767 -59.139 1.00 69.06 171 LEU A CA 1
ATOM 1403 C C . LEU A 1 171 ? 28.855 -0.912 -60.021 1.00 69.06 171 LEU A C 1
ATOM 1405 O O . LEU A 1 171 ? 28.468 -0.526 -61.119 1.00 69.06 171 LEU A O 1
ATOM 1409 N N . ARG A 1 172 ? 30.046 -0.548 -59.526 1.00 62.69 172 ARG A N 1
ATOM 1410 C CA . ARG A 1 172 ? 31.056 0.229 -60.273 1.00 62.69 172 ARG A CA 1
ATOM 1411 C C . ARG A 1 172 ? 32.063 -0.637 -61.040 1.00 62.69 172 ARG A C 1
ATOM 1413 O O . ARG A 1 172 ? 32.887 -0.073 -61.756 1.00 62.69 172 ARG A O 1
ATOM 1420 N N . ARG A 1 173 ? 32.039 -1.954 -60.845 1.00 51.88 173 ARG A N 1
ATOM 1421 C CA . ARG A 1 173 ? 32.779 -2.934 -61.650 1.00 51.88 173 ARG A CA 1
ATOM 1422 C C . ARG A 1 173 ? 31.870 -3.492 -62.729 1.00 51.88 173 ARG A C 1
ATOM 1424 O O . ARG A 1 173 ? 32.425 -3.821 -63.795 1.00 51.88 173 ARG A O 1
#

Radius of gyration: 31.67 Å; chains: 1; bounding box: 62×27×117 Å

pLDDT: mean 86.26, std 12.15, range [45.72, 96.19]

Sequence (173 aa):
AYFILNYSDTETHNINVTMKISKGETNFYIKQFNVEIMQKYEILSVSFPEIVEQGIAAQFILTIQNNQDKSESFTLYVNGEKVETNLNGFGPGINRIVFEVIPSINPYDFGKKSYIFELRDNSDNPIARYYYEVQLELSSFNLIVFYILPVLIPICIVLIYKNKEIKHKLLRR

Foldseek 3Di:
DDKDWDDDDPPQQKTWIWDFDDDPPDTPDTDIDIDHHDDQKDWPDWDWDQEDEAPDKIKTKTKMAGCDQDWFAKWKDKPNHTDDWPDRTHHHTIDMTIDIDRQHNDLPDFAKDKIKIFMATPVRHTPDIDIGIHGYDHDPVSCCPVPPCVVVVVVVVVVVVVVVVVVVVVVVD